Protein AF-A0A7K1GGT5-F1 (afdb_monomer_lite)

Secondary structure (DSSP, 8-state):
-HHHHHHHHHHHHHHHHHTT---HHHHHHHHHHHHHHHHTT-HHHHHHHHHHHHS-SHHHHHHHHHHHHHHHHS--

Structure (mmCIF, N/CA/C/O backbone):
data_AF-A0A7K1GGT5-F1
#
_entry.id   AF-A0A7K1GGT5-F1
#
loop_
_atom_site.group_PDB
_atom_site.id
_atom_site.type_symbol
_atom_site.label_atom_id
_atom_site.label_alt_id
_atom_site.label_comp_id
_atom_site.label_asym_id
_atom_site.label_entity_id
_atom_site.label_seq_id
_atom_site.pdbx_PDB_ins_code
_atom_site.Cartn_x
_atom_site.Cartn_y
_atom_site.Cartn_z
_atom_site.occupancy
_atom_site.B_iso_or_equiv
_atom_site.auth_seq_id
_atom_site.auth_comp_id
_atom_site.auth_asym_id
_atom_site.auth_atom_id
_atom_site.pdbx_PDB_model_num
ATOM 1 N N . PHE A 1 1 ? 3.898 9.260 -10.822 1.00 84.50 1 PHE A N 1
ATOM 2 C CA . PHE A 1 1 ? 2.596 9.653 -10.241 1.00 84.50 1 PHE A CA 1
ATOM 3 C C . PHE A 1 1 ? 1.993 8.522 -9.415 1.00 84.50 1 PHE A C 1
ATOM 5 O O . PHE A 1 1 ? 1.873 8.718 -8.221 1.00 84.50 1 PHE A O 1
ATOM 12 N N . LEU A 1 2 ? 1.727 7.333 -9.982 1.00 89.06 2 LEU A N 1
ATOM 13 C CA . LEU A 1 2 ? 1.128 6.199 -9.246 1.00 89.06 2 LEU A CA 1
ATOM 14 C C . LEU A 1 2 ? 1.858 5.836 -7.945 1.00 89.06 2 LEU A C 1
ATOM 16 O O . LEU A 1 2 ? 1.226 5.708 -6.910 1.00 89.06 2 LEU A O 1
ATOM 20 N N . PHE A 1 3 ? 3.187 5.757 -7.981 1.00 88.62 3 PHE A N 1
ATOM 21 C CA . PHE A 1 3 ? 4.012 5.512 -6.797 1.00 88.62 3 PHE A CA 1
ATOM 22 C C . PHE A 1 3 ? 3.883 6.579 -5.706 1.00 88.62 3 PHE A C 1
ATOM 24 O O . PHE A 1 3 ? 3.718 6.261 -4.535 1.00 88.62 3 PHE A O 1
ATOM 31 N N . PHE A 1 4 ? 3.889 7.850 -6.105 1.00 87.88 4 PHE A N 1
ATOM 32 C CA . PHE A 1 4 ? 3.666 8.964 -5.188 1.00 87.88 4 PHE A CA 1
ATOM 33 C C . PHE A 1 4 ? 2.255 8.909 -4.577 1.00 87.88 4 PHE A C 1
ATOM 35 O O . PHE A 1 4 ? 2.100 9.037 -3.365 1.00 87.88 4 PHE A O 1
ATOM 42 N N . SER A 1 5 ? 1.231 8.660 -5.401 1.00 92.00 5 SER A N 1
ATOM 43 C CA . SER A 1 5 ? -0.153 8.493 -4.946 1.00 92.00 5 SER A CA 1
ATOM 44 C C . SER A 1 5 ? -0.304 7.305 -3.997 1.00 92.00 5 SER A C 1
ATOM 46 O O . SER A 1 5 ? -0.985 7.431 -2.984 1.00 92.00 5 SER A O 1
ATOM 48 N N . LEU A 1 6 ? 0.365 6.184 -4.283 1.00 91.56 6 LEU A N 1
ATOM 49 C CA . LEU A 1 6 ? 0.392 5.014 -3.412 1.00 91.56 6 LEU A CA 1
ATOM 50 C C . LEU A 1 6 ? 0.964 5.382 -2.040 1.00 91.56 6 LEU A C 1
ATOM 52 O O . LEU A 1 6 ? 0.301 5.145 -1.037 1.00 91.56 6 LEU A O 1
ATOM 56 N N . GLY A 1 7 ? 2.130 6.035 -1.993 1.00 90.75 7 GLY A N 1
ATOM 57 C CA . GLY A 1 7 ? 2.733 6.494 -0.736 1.00 90.75 7 GLY A CA 1
ATOM 58 C C . GLY A 1 7 ? 1.791 7.384 0.085 1.00 90.75 7 GLY A C 1
ATOM 59 O O . GLY A 1 7 ? 1.580 7.136 1.269 1.00 90.75 7 GLY A O 1
ATOM 60 N N . GLN A 1 8 ? 1.133 8.356 -0.555 1.00 91.94 8 GLN A N 1
ATOM 61 C CA . GLN A 1 8 ? 0.154 9.228 0.110 1.00 91.94 8 GLN A CA 1
ATOM 62 C C . GLN A 1 8 ? -1.051 8.462 0.681 1.00 91.94 8 GLN A C 1
ATOM 64 O O . GLN A 1 8 ? -1.494 8.750 1.796 1.00 91.94 8 GLN A O 1
ATOM 69 N N . MET A 1 9 ? -1.576 7.479 -0.057 1.00 92.38 9 MET A N 1
ATOM 70 C CA . MET A 1 9 ? -2.699 6.664 0.415 1.00 92.38 9 MET A CA 1
ATOM 71 C C . MET A 1 9 ? -2.302 5.745 1.574 1.00 92.38 9 MET A C 1
ATOM 73 O O . MET A 1 9 ? -3.096 5.555 2.492 1.00 92.38 9 MET A O 1
ATOM 77 N N . ILE A 1 10 ? -1.074 5.223 1.582 1.00 90.25 10 ILE A N 1
ATOM 78 C CA . ILE A 1 10 ? -0.557 4.402 2.686 1.00 90.25 10 ILE A CA 1
ATOM 79 C C . ILE A 1 10 ? -0.406 5.226 3.962 1.00 90.25 10 ILE A C 1
ATOM 81 O O . ILE A 1 10 ? -0.865 4.803 5.022 1.00 90.25 10 ILE A O 1
ATOM 85 N N . GLU A 1 11 ? 0.133 6.442 3.866 1.00 90.94 11 GLU A N 1
ATOM 86 C CA . GLU A 1 11 ? 0.182 7.358 5.009 1.00 90.94 11 GLU A CA 1
ATOM 87 C C . GLU A 1 11 ? -1.220 7.728 5.522 1.00 90.94 11 GLU A C 1
ATOM 89 O O . GLU A 1 11 ? -1.434 7.879 6.728 1.00 90.94 11 GLU A O 1
ATOM 94 N N . GLN A 1 12 ? -2.190 7.903 4.619 1.00 92.38 12 GLN A N 1
ATOM 95 C CA . GLN A 1 12 ? -3.578 8.167 4.993 1.00 92.38 12 GLN A CA 1
ATOM 96 C C . GLN A 1 12 ? -4.214 6.966 5.698 1.00 92.38 12 GLN A C 1
ATOM 98 O O . GLN A 1 12 ? -4.870 7.154 6.726 1.00 92.38 12 GLN A O 1
ATOM 103 N N . LEU A 1 13 ? -3.989 5.758 5.184 1.00 89.38 13 LEU A N 1
ATOM 104 C CA . LEU A 1 13 ? -4.477 4.516 5.771 1.00 89.38 13 LEU A CA 1
ATOM 105 C C . LEU A 1 13 ? -3.906 4.309 7.180 1.00 89.38 13 LEU A C 1
ATOM 107 O O . LEU A 1 13 ? -4.663 4.044 8.112 1.00 89.38 13 LEU A O 1
ATOM 111 N N . ASP A 1 14 ? -2.606 4.538 7.371 1.00 88.94 14 ASP A N 1
ATOM 112 C CA . ASP A 1 14 ? -1.959 4.477 8.686 1.00 88.94 14 ASP A CA 1
ATOM 113 C C . ASP A 1 14 ? -2.595 5.459 9.691 1.00 88.94 14 ASP A C 1
ATOM 115 O O . ASP A 1 14 ? -2.920 5.099 10.828 1.00 88.94 14 ASP A O 1
ATOM 119 N N . ARG A 1 15 ? -2.858 6.707 9.272 1.00 91.06 15 ARG A N 1
ATOM 120 C CA . ARG A 1 15 ? -3.581 7.682 10.110 1.00 91.06 15 ARG A CA 1
ATOM 121 C C . ARG A 1 15 ? -4.988 7.200 10.466 1.00 91.06 15 ARG A C 1
ATOM 123 O O . ARG A 1 15 ? -5.380 7.310 11.629 1.00 91.06 15 ARG A O 1
ATOM 130 N N . GLN A 1 16 ? -5.732 6.660 9.502 1.00 91.06 16 GLN A N 1
ATOM 131 C CA . GLN A 1 16 ? -7.094 6.168 9.727 1.00 91.06 16 GLN A CA 1
ATOM 132 C C . GLN A 1 16 ? -7.119 4.983 10.697 1.00 91.06 16 GLN A C 1
ATOM 134 O O . GLN A 1 16 ? -7.946 4.974 11.610 1.00 91.06 16 GLN A O 1
ATOM 139 N N . ILE A 1 17 ? -6.174 4.046 10.577 1.00 85.88 17 ILE A N 1
ATOM 140 C CA . ILE A 1 17 ? -6.024 2.913 11.502 1.00 85.88 17 ILE A CA 1
ATOM 141 C C . ILE A 1 17 ? -5.744 3.418 12.923 1.00 85.88 17 ILE A C 1
ATOM 143 O O . ILE A 1 17 ? -6.456 3.048 13.861 1.00 85.88 17 ILE A O 1
ATOM 147 N N . ARG A 1 18 ? -4.763 4.316 13.097 1.00 88.75 18 ARG A N 1
ATOM 148 C CA . ARG A 1 18 ? -4.400 4.863 14.420 1.00 88.75 18 ARG A CA 1
ATOM 149 C C . ARG A 1 18 ? -5.547 5.619 15.089 1.00 88.75 18 ARG A C 1
ATOM 151 O O . ARG A 1 18 ? -5.697 5.550 16.308 1.00 88.75 18 ARG A O 1
ATOM 158 N N . LEU A 1 19 ? -6.361 6.322 14.3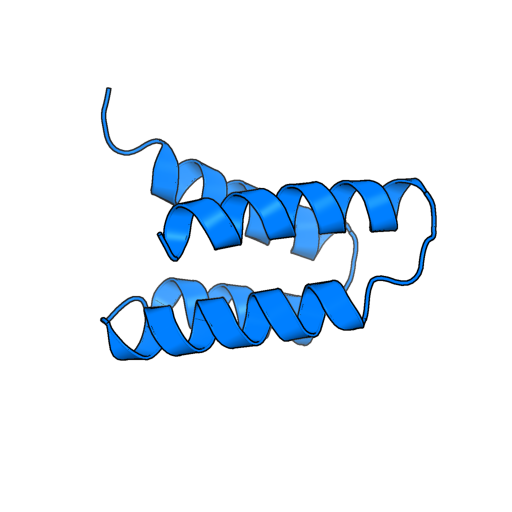04 1.00 92.38 19 LEU A N 1
ATOM 159 C CA . LEU A 1 19 ? -7.489 7.120 14.790 1.00 92.38 19 LEU A CA 1
ATOM 160 C C . LEU A 1 19 ? -8.827 6.361 14.805 1.00 92.38 19 LEU A C 1
ATOM 162 O O . LEU A 1 19 ? -9.841 6.953 15.174 1.00 92.38 19 LEU A O 1
ATOM 166 N N . LYS A 1 20 ? -8.848 5.072 14.431 1.00 87.94 20 LYS A N 1
ATOM 167 C CA . LYS A 1 20 ? -10.066 4.248 14.288 1.00 87.94 20 LYS A CA 1
ATOM 168 C C . LYS A 1 20 ? -11.123 4.883 13.371 1.00 87.94 20 LYS A C 1
ATOM 170 O O . LYS A 1 20 ? -12.320 4.820 13.651 1.00 87.94 20 LYS A O 1
ATOM 175 N N . GLN A 1 21 ? -10.674 5.534 12.303 1.00 89.88 21 GLN A N 1
ATOM 176 C CA . GLN A 1 21 ? -11.535 6.126 11.282 1.00 89.88 21 GLN A CA 1
ATOM 177 C C . GLN A 1 21 ? -11.892 5.098 10.208 1.00 89.88 21 GLN A C 1
ATOM 179 O O . GLN A 1 21 ? -11.191 4.104 10.027 1.00 89.88 21 GLN A O 1
ATOM 184 N N . ASP A 1 22 ? -12.968 5.369 9.469 1.00 89.69 22 ASP A N 1
ATOM 185 C CA . ASP A 1 22 ? -13.291 4.588 8.280 1.00 89.69 22 ASP A CA 1
ATOM 186 C C . ASP A 1 22 ? -12.161 4.700 7.247 1.00 89.69 22 ASP A C 1
ATOM 188 O O . ASP A 1 22 ? -11.716 5.802 6.910 1.00 89.69 22 ASP A O 1
ATOM 192 N N . ALA A 1 23 ? -11.698 3.546 6.771 1.00 89.81 23 ALA A N 1
ATOM 193 C CA . ALA A 1 23 ? -10.613 3.425 5.805 1.00 89.81 23 ALA A CA 1
ATOM 194 C C . ALA A 1 23 ? -11.071 2.811 4.474 1.00 89.81 23 ALA A C 1
ATOM 196 O O . ALA A 1 23 ? -10.242 2.549 3.603 1.00 89.81 23 ALA A O 1
ATOM 197 N N . GLN A 1 24 ? -12.371 2.566 4.290 1.00 90.06 24 GLN A N 1
ATOM 198 C CA . GLN A 1 24 ? -12.858 1.750 3.181 1.00 90.06 24 GLN A CA 1
ATOM 199 C C . GLN A 1 24 ? -12.600 2.417 1.829 1.00 90.06 24 GLN A C 1
ATOM 201 O O . GLN A 1 24 ? -12.122 1.767 0.902 1.00 90.06 24 GLN A O 1
ATOM 206 N N . ASN A 1 25 ? -12.818 3.730 1.742 1.00 91.88 25 ASN A N 1
ATOM 207 C CA . ASN A 1 25 ? -12.509 4.494 0.532 1.00 91.88 25 ASN A CA 1
ATOM 208 C C . ASN A 1 25 ? -11.004 4.487 0.224 1.00 91.88 25 ASN A C 1
ATOM 210 O O . ASN A 1 25 ? -10.614 4.284 -0.919 1.00 91.88 25 ASN A O 1
ATOM 214 N N . THR A 1 26 ? -10.154 4.644 1.242 1.00 92.25 26 THR A N 1
ATOM 215 C CA . THR A 1 26 ? -8.693 4.620 1.068 1.00 92.25 26 THR A CA 1
ATOM 216 C C . THR A 1 26 ? -8.215 3.258 0.570 1.00 92.25 26 THR A C 1
ATOM 218 O O . THR A 1 26 ? -7.370 3.193 -0.315 1.00 92.25 26 THR A O 1
ATOM 221 N N . LEU A 1 27 ? -8.783 2.164 1.085 1.00 90.50 27 LEU A N 1
ATOM 222 C CA . LEU A 1 27 ? -8.469 0.810 0.623 1.00 90.50 27 LEU A CA 1
ATOM 223 C C . LEU A 1 27 ? -8.854 0.601 -0.850 1.00 90.50 27 LEU A C 1
ATOM 225 O O . LEU A 1 27 ? -8.084 -0.004 -1.591 1.00 90.50 27 LEU A O 1
ATOM 229 N N . VAL A 1 28 ? -10.003 1.126 -1.289 1.00 93.31 28 VAL A N 1
ATOM 230 C CA . VAL A 1 28 ? -10.424 1.067 -2.701 1.00 93.31 28 VAL A CA 1
ATOM 231 C C . VAL A 1 28 ? -9.463 1.850 -3.599 1.00 93.31 28 VAL A C 1
ATOM 233 O O . VAL A 1 28 ? -9.065 1.354 -4.652 1.00 93.31 28 VAL A O 1
ATOM 236 N N . GLU A 1 29 ? -9.036 3.040 -3.176 1.00 94.25 29 GLU A N 1
ATOM 237 C CA . GLU A 1 29 ? -8.061 3.836 -3.930 1.00 94.25 29 GLU A CA 1
ATOM 238 C C . GLU A 1 29 ? -6.694 3.142 -4.023 1.00 94.25 29 GLU A C 1
ATOM 240 O O . GLU A 1 29 ? -6.096 3.101 -5.102 1.00 94.25 29 GLU A O 1
ATOM 245 N N . ILE A 1 30 ? -6.216 2.529 -2.933 1.00 92.81 30 ILE A N 1
ATOM 246 C CA . ILE A 1 30 ? -4.980 1.731 -2.957 1.00 92.81 30 ILE A CA 1
ATOM 247 C C . ILE A 1 30 ? -5.129 0.553 -3.922 1.00 92.81 30 ILE A C 1
ATOM 249 O O . ILE A 1 30 ? -4.237 0.331 -4.738 1.00 92.81 30 ILE A O 1
ATOM 253 N N . GLU A 1 31 ? -6.254 -0.167 -3.888 1.00 94.00 31 GLU A N 1
ATOM 254 C CA . GLU A 1 31 ? -6.515 -1.280 -4.805 1.00 94.00 31 GLU A CA 1
ATOM 255 C C . GLU A 1 31 ? -6.470 -0.834 -6.271 1.00 94.00 31 GLU A C 1
ATOM 257 O O . GLU A 1 31 ? -5.800 -1.475 -7.082 1.00 94.00 31 GLU A O 1
ATOM 262 N N . ASN A 1 32 ? -7.099 0.295 -6.605 1.00 95.06 32 ASN A N 1
ATOM 263 C CA . ASN A 1 32 ? -7.064 0.854 -7.956 1.00 95.06 32 ASN A CA 1
ATOM 264 C C . ASN A 1 32 ? -5.625 1.157 -8.405 1.00 95.06 32 ASN A C 1
ATOM 266 O O . ASN A 1 32 ? -5.220 0.771 -9.504 1.00 95.06 32 ASN A O 1
ATOM 270 N N . ILE A 1 33 ? -4.827 1.804 -7.550 1.00 94.44 33 ILE A N 1
ATOM 271 C CA . ILE A 1 33 ? -3.428 2.137 -7.856 1.00 94.44 33 ILE A CA 1
ATOM 272 C C . ILE A 1 33 ? -2.583 0.867 -8.020 1.00 94.44 33 ILE A C 1
ATOM 274 O O . ILE A 1 33 ? -1.813 0.760 -8.976 1.00 94.44 33 ILE A O 1
ATOM 278 N N . VAL A 1 34 ? -2.738 -0.108 -7.122 1.00 93.56 34 VAL A N 1
ATOM 279 C CA . VAL A 1 34 ? -2.022 -1.389 -7.170 1.00 93.56 34 VAL A CA 1
ATOM 280 C C . VAL A 1 34 ? -2.364 -2.164 -8.443 1.00 93.56 34 VAL A C 1
ATOM 282 O O . VAL A 1 34 ? -1.469 -2.724 -9.074 1.00 93.56 34 VAL A O 1
ATOM 285 N N . MET A 1 35 ? -3.629 -2.169 -8.864 1.00 94.50 35 MET A N 1
ATOM 286 C CA . MET A 1 35 ? -4.049 -2.835 -10.099 1.00 94.50 35 MET A CA 1
ATOM 287 C C . MET A 1 35 ? -3.466 -2.165 -11.348 1.00 94.50 35 MET A C 1
ATOM 289 O O . MET A 1 35 ? -2.989 -2.867 -12.237 1.00 94.50 35 MET A O 1
ATOM 293 N N . LEU A 1 36 ? -3.397 -0.832 -11.391 1.00 95.06 36 LEU A N 1
ATOM 294 C CA . LEU A 1 36 ? -2.710 -0.119 -12.476 1.00 95.06 36 LEU A CA 1
ATOM 295 C C . LEU A 1 36 ? -1.207 -0.434 -12.502 1.00 95.06 36 LEU A C 1
ATOM 297 O O . LEU A 1 36 ? -0.629 -0.652 -13.565 1.00 95.06 36 LEU A O 1
ATOM 301 N N . LEU A 1 37 ? -0.561 -0.505 -11.336 1.00 92.69 37 LEU A N 1
ATOM 302 C CA . LEU A 1 37 ? 0.852 -0.884 -11.238 1.00 92.69 37 LEU A CA 1
ATOM 303 C C . LEU A 1 37 ? 1.081 -2.345 -11.659 1.00 92.69 37 LEU A C 1
ATOM 305 O O . LEU A 1 37 ? 2.077 -2.647 -12.318 1.00 92.69 37 LEU A O 1
ATOM 309 N N . LYS A 1 38 ? 0.144 -3.247 -11.356 1.00 94.12 38 LYS A N 1
ATOM 310 C CA . LYS A 1 38 ? 0.174 -4.642 -11.813 1.00 94.12 38 LYS A CA 1
ATOM 311 C C . LYS A 1 38 ? 0.208 -4.733 -13.338 1.00 94.12 38 LYS A C 1
ATOM 313 O O . LYS A 1 38 ? 1.009 -5.496 -13.873 1.00 94.12 38 LYS A O 1
ATOM 318 N N . GLU A 1 39 ? -0.620 -3.949 -14.031 1.00 94.06 39 GLU A N 1
ATOM 319 C CA . GLU A 1 39 ? -0.631 -3.882 -15.502 1.00 94.06 39 GLU A CA 1
ATOM 320 C C . GLU A 1 39 ? 0.707 -3.390 -16.075 1.00 94.06 39 GLU A C 1
ATOM 322 O O . GLU A 1 39 ? 1.088 -3.775 -17.178 1.00 94.06 39 GLU A O 1
ATOM 327 N N . MET A 1 40 ? 1.465 -2.609 -15.301 1.00 91.88 40 MET A N 1
ATOM 328 C CA . MET A 1 40 ? 2.812 -2.140 -15.648 1.00 91.88 40 MET A CA 1
ATOM 329 C C . MET A 1 40 ? 3.932 -3.127 -15.267 1.00 91.88 40 MET A C 1
ATOM 331 O O . MET A 1 40 ? 5.106 -2.803 -15.434 1.00 91.88 40 MET A O 1
ATOM 335 N N . GLY A 1 41 ? 3.597 -4.320 -14.761 1.00 91.56 41 GLY A N 1
ATOM 336 C CA . GLY A 1 41 ? 4.556 -5.380 -14.423 1.00 91.56 41 GLY A CA 1
ATOM 337 C C . GLY A 1 41 ? 4.883 -5.521 -12.933 1.00 91.56 41 GLY A C 1
ATOM 338 O O . GLY A 1 41 ? 5.650 -6.410 -12.565 1.00 91.56 41 GLY A O 1
ATOM 339 N N . TRP A 1 42 ? 4.276 -4.721 -12.050 1.00 91.56 42 TRP A N 1
ATOM 340 C CA . TRP A 1 42 ? 4.503 -4.788 -10.597 1.00 91.56 42 TRP A CA 1
ATOM 341 C C . TRP A 1 42 ? 3.666 -5.886 -9.928 1.00 91.56 42 TRP A C 1
ATOM 343 O O . TRP A 1 42 ? 2.845 -5.639 -9.045 1.00 91.56 42 TRP A O 1
ATOM 353 N N . LEU A 1 43 ? 3.867 -7.131 -10.360 1.00 91.38 43 LEU A N 1
ATOM 354 C CA . LEU A 1 43 ? 3.082 -8.287 -9.911 1.00 91.38 43 LEU A CA 1
ATOM 355 C C . LEU A 1 43 ? 3.264 -8.582 -8.414 1.00 91.38 43 LEU A C 1
ATOM 357 O O . LEU A 1 43 ? 2.294 -8.915 -7.737 1.00 91.38 43 LEU A O 1
ATOM 361 N N . ASN A 1 44 ? 4.480 -8.406 -7.889 1.00 89.25 44 ASN A N 1
ATOM 362 C CA . ASN A 1 44 ? 4.788 -8.650 -6.475 1.00 89.25 44 ASN A CA 1
ATOM 363 C C . ASN A 1 44 ? 4.055 -7.672 -5.543 1.00 89.25 44 ASN A C 1
ATOM 365 O O . ASN A 1 44 ? 3.602 -8.068 -4.474 1.00 89.25 44 ASN A O 1
ATOM 369 N N . LEU A 1 45 ? 3.858 -6.422 -5.977 1.00 89.62 45 LEU A N 1
ATOM 370 C CA . LEU A 1 45 ? 3.080 -5.433 -5.229 1.00 89.62 45 LEU A CA 1
ATOM 371 C C . LEU A 1 45 ? 1.601 -5.822 -5.150 1.00 89.62 45 LEU A C 1
ATOM 373 O O . LEU A 1 45 ? 0.987 -5.719 -4.091 1.00 89.62 45 LEU A O 1
ATOM 377 N N . ALA A 1 46 ? 1.037 -6.314 -6.254 1.00 91.00 46 ALA A N 1
ATOM 378 C CA . ALA A 1 46 ? -0.330 -6.820 -6.261 1.00 91.00 46 ALA A CA 1
ATOM 379 C C . ALA A 1 46 ? -0.497 -8.062 -5.378 1.00 91.00 46 ALA A C 1
ATOM 381 O O . ALA A 1 46 ? -1.524 -8.205 -4.718 1.00 91.00 46 ALA A O 1
ATOM 382 N N . GLN A 1 47 ? 0.511 -8.933 -5.332 1.00 89.25 47 GLN A N 1
ATOM 383 C CA . GLN A 1 47 ? 0.513 -10.095 -4.447 1.00 89.25 47 GLN A CA 1
ATOM 384 C C . GLN A 1 47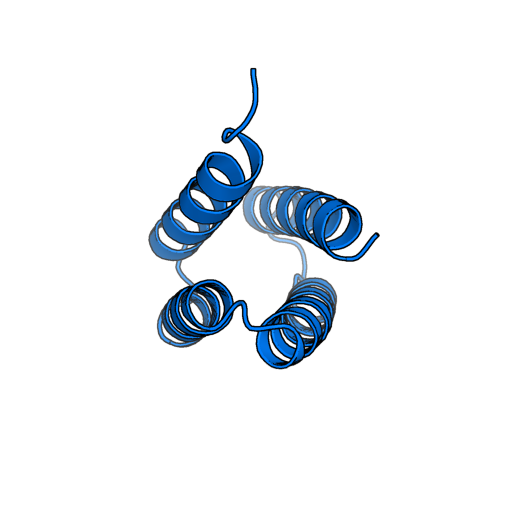 ? 0.528 -9.675 -2.969 1.00 89.25 47 GLN A C 1
ATOM 386 O O . GLN A 1 47 ? -0.331 -10.116 -2.209 1.00 89.25 47 GLN A O 1
ATOM 391 N N . ALA A 1 48 ? 1.424 -8.759 -2.587 1.00 88.75 48 ALA A N 1
ATOM 392 C CA . ALA A 1 48 ? 1.501 -8.233 -1.223 1.00 88.75 48 ALA A CA 1
ATOM 393 C C . ALA A 1 48 ? 0.196 -7.526 -0.795 1.00 88.75 48 ALA A C 1
ATOM 395 O O . ALA A 1 48 ? -0.257 -7.656 0.341 1.00 88.75 48 ALA A O 1
ATOM 396 N N . TRP A 1 49 ? -0.469 -6.830 -1.724 1.00 91.25 49 TRP A N 1
ATOM 397 C CA . TRP A 1 49 ? -1.783 -6.230 -1.478 1.00 91.25 49 TRP A CA 1
ATOM 398 C C . TRP A 1 49 ? -2.889 -7.272 -1.246 1.00 91.25 49 TRP A C 1
ATOM 400 O O . TRP A 1 49 ? -3.750 -7.090 -0.384 1.00 91.25 49 TRP A O 1
ATOM 410 N N . LEU A 1 50 ? -2.884 -8.380 -1.993 1.00 88.06 50 LEU A N 1
ATOM 411 C CA . LEU A 1 50 ? -3.845 -9.469 -1.792 1.00 88.06 50 LEU A CA 1
ATOM 412 C C . LEU A 1 50 ? -3.662 -10.155 -0.433 1.00 88.06 50 LEU A C 1
ATOM 414 O O . LEU A 1 50 ? -4.657 -10.513 0.199 1.00 88.06 50 LEU A O 1
ATOM 418 N N . GLU A 1 51 ? -2.421 -10.300 0.031 1.00 86.25 51 GLU A N 1
ATOM 419 C CA . GLU A 1 51 ? -2.112 -10.829 1.36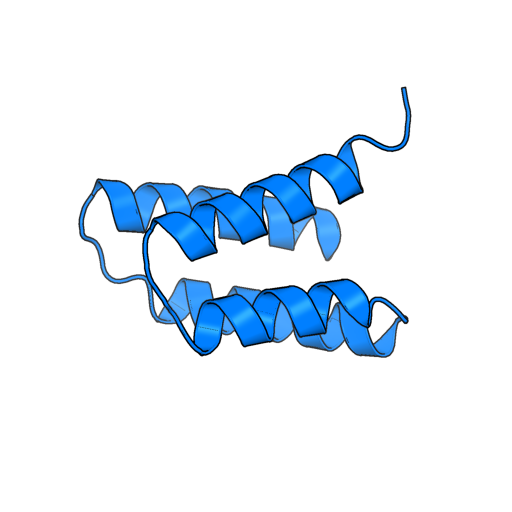5 1.00 86.25 51 GLU A CA 1
ATOM 420 C C . GLU A 1 51 ? -2.703 -9.932 2.459 1.00 86.25 51 GLU A C 1
ATOM 422 O O . GLU A 1 51 ? -3.432 -10.425 3.325 1.00 86.25 51 GLU A O 1
ATOM 427 N N . LEU A 1 52 ? -2.528 -8.611 2.339 1.00 85.12 52 LEU A N 1
ATOM 428 C CA . LEU A 1 52 ? -3.159 -7.636 3.232 1.00 85.12 52 LEU A CA 1
ATOM 429 C C . LEU A 1 52 ? -4.693 -7.731 3.214 1.00 85.12 52 LEU A C 1
ATOM 431 O O . LEU A 1 52 ? -5.334 -7.694 4.261 1.00 85.12 52 LEU A O 1
ATOM 435 N N . LYS A 1 53 ? -5.312 -7.873 2.036 1.00 83.00 53 LYS A N 1
ATOM 436 C CA . LYS A 1 53 ? -6.774 -8.023 1.929 1.00 83.00 53 LYS A CA 1
ATOM 437 C C . LYS A 1 53 ? -7.285 -9.317 2.554 1.00 83.00 53 LYS A C 1
ATOM 439 O O . LYS A 1 53 ? -8.404 -9.341 3.065 1.00 83.00 53 LYS A O 1
ATOM 444 N N . SER A 1 54 ? -6.501 -10.391 2.490 1.00 83.19 54 SER A N 1
ATOM 445 C CA . SER A 1 54 ? -6.867 -11.670 3.097 1.00 83.19 54 SER A CA 1
ATOM 446 C C . SER A 1 54 ? -6.810 -11.618 4.623 1.00 83.19 54 SER A C 1
ATOM 448 O O . SER A 1 54 ? -7.558 -12.352 5.272 1.00 83.19 54 SER A O 1
ATOM 450 N N . GLN A 1 55 ? -5.927 -10.794 5.190 1.00 77.56 55 GLN A N 1
ATOM 451 C CA . GLN A 1 55 ? -5.766 -10.607 6.631 1.00 77.56 55 GLN A CA 1
ATOM 452 C C . GLN A 1 55 ? -5.579 -9.114 6.936 1.00 77.56 55 GLN A C 1
ATOM 454 O O . GLN A 1 55 ? -4.454 -8.650 7.091 1.00 77.56 55 GLN A O 1
ATOM 459 N N . PRO A 1 56 ? -6.669 -8.332 7.024 1.00 69.56 56 PRO A N 1
ATOM 460 C CA . PRO A 1 56 ? -6.591 -6.893 7.261 1.00 69.56 56 PRO A CA 1
ATOM 461 C C . PRO A 1 56 ? -6.354 -6.599 8.751 1.00 69.56 56 PRO A C 1
ATOM 463 O O . PRO A 1 56 ? -7.168 -5.952 9.413 1.00 69.56 56 PRO A O 1
ATOM 466 N N . ASP A 1 57 ? -5.258 -7.116 9.301 1.00 76.81 57 ASP A N 1
ATOM 467 C CA . ASP A 1 57 ? -4.783 -6.782 10.636 1.00 76.81 57 ASP A CA 1
ATOM 468 C C . ASP A 1 57 ? -3.641 -5.757 10.587 1.00 76.81 57 ASP A C 1
ATOM 470 O O . ASP A 1 57 ? -3.047 -5.468 9.545 1.00 76.81 57 ASP A O 1
ATOM 474 N N . ALA A 1 58 ? -3.356 -5.154 11.742 1.00 74.62 58 ALA A N 1
ATOM 475 C CA . ALA A 1 58 ? -2.328 -4.124 11.845 1.00 74.62 58 ALA A CA 1
ATOM 476 C C . ALA A 1 58 ? -0.941 -4.650 11.441 1.00 74.62 58 ALA A C 1
ATOM 478 O O . ALA A 1 58 ? -0.144 -3.905 10.881 1.00 74.62 58 ALA A O 1
ATOM 479 N N . MET A 1 59 ? -0.656 -5.929 11.696 1.00 81.38 59 MET A N 1
ATOM 480 C CA . MET A 1 59 ? 0.637 -6.534 11.391 1.00 81.38 59 MET A CA 1
ATOM 481 C C . MET A 1 59 ? 0.842 -6.673 9.880 1.00 81.38 59 MET A C 1
ATOM 483 O O . MET A 1 59 ? 1.874 -6.260 9.357 1.00 81.38 59 MET A O 1
ATOM 487 N N . SER A 1 60 ? -0.173 -7.154 9.171 1.00 79.19 60 SER A N 1
ATOM 488 C CA . SER A 1 60 ? -0.194 -7.262 7.713 1.00 79.19 60 SER A CA 1
ATOM 489 C C . SER A 1 60 ? -0.105 -5.886 7.055 1.00 79.19 60 SER A C 1
ATOM 491 O O . SER A 1 60 ? 0.585 -5.726 6.048 1.00 79.19 60 SER A O 1
ATOM 493 N N . PHE A 1 61 ? -0.732 -4.863 7.649 1.00 84.06 61 PHE A N 1
ATOM 494 C CA . PHE A 1 61 ? -0.597 -3.481 7.183 1.00 84.06 61 PHE A CA 1
ATOM 495 C C . PHE A 1 61 ? 0.841 -2.960 7.306 1.00 84.06 61 PHE A C 1
ATOM 497 O O . PHE A 1 61 ? 1.350 -2.356 6.359 1.00 84.06 61 PHE A O 1
ATOM 504 N N . TYR A 1 62 ? 1.512 -3.212 8.435 1.00 84.38 62 TYR A N 1
ATOM 505 C CA . TYR A 1 62 ? 2.912 -2.818 8.607 1.00 84.38 62 TYR A CA 1
ATOM 506 C C . TYR A 1 62 ? 3.839 -3.578 7.657 1.00 84.38 62 TYR A C 1
ATOM 508 O O . TYR A 1 62 ? 4.689 -2.953 7.035 1.00 84.38 62 TYR A O 1
ATOM 516 N N . HIS A 1 63 ? 3.617 -4.877 7.440 1.00 86.31 63 HIS A N 1
ATOM 517 C CA . HIS A 1 63 ? 4.367 -5.643 6.439 1.00 86.31 63 HIS A CA 1
ATOM 518 C C . HIS A 1 63 ? 4.215 -5.072 5.023 1.00 86.31 63 HIS A C 1
ATOM 520 O O . HIS A 1 63 ? 5.199 -4.953 4.293 1.00 86.31 63 HIS A O 1
ATOM 526 N N . PHE A 1 64 ? 2.999 -4.683 4.636 1.00 87.88 64 PHE A N 1
ATOM 527 C CA . PHE A 1 64 ? 2.757 -4.054 3.339 1.00 87.88 64 PHE A CA 1
ATOM 528 C C . PHE A 1 64 ? 3.391 -2.658 3.238 1.00 87.88 64 PHE A C 1
ATOM 530 O O . PHE A 1 64 ? 3.970 -2.321 2.206 1.00 87.88 64 PHE A O 1
A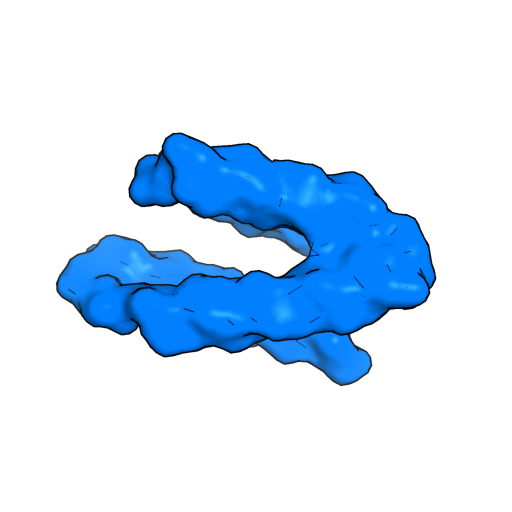TOM 537 N N . SER A 1 65 ? 3.329 -1.860 4.309 1.00 86.00 65 SER A N 1
ATOM 538 C CA . SER A 1 65 ? 3.990 -0.549 4.371 1.00 86.00 65 SER A CA 1
ATOM 539 C C . SER A 1 65 ? 5.507 -0.661 4.253 1.00 86.00 65 SER A C 1
ATOM 541 O O . SER A 1 65 ? 6.089 0.062 3.449 1.00 86.00 65 SER A O 1
ATOM 543 N N . ASP A 1 66 ? 6.132 -1.590 4.977 1.00 86.50 66 ASP A N 1
ATOM 544 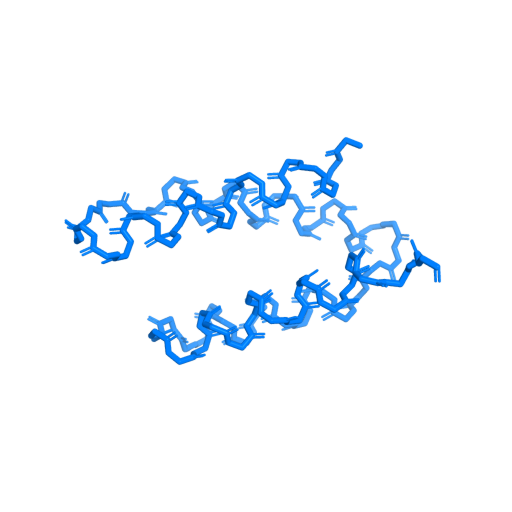C CA . ASP A 1 66 ? 7.576 -1.843 4.901 1.00 86.50 66 ASP A CA 1
ATOM 545 C C . ASP A 1 66 ? 7.984 -2.278 3.491 1.00 86.50 66 ASP A C 1
ATOM 547 O O . ASP A 1 66 ? 8.970 -1.785 2.946 1.00 86.50 66 ASP A O 1
ATOM 551 N N . TYR A 1 67 ? 7.201 -3.158 2.860 1.00 87.88 67 TYR A N 1
ATOM 552 C CA . TYR A 1 67 ? 7.444 -3.573 1.479 1.00 87.88 67 TYR A CA 1
ATOM 553 C C . TYR A 1 67 ? 7.411 -2.382 0.509 1.0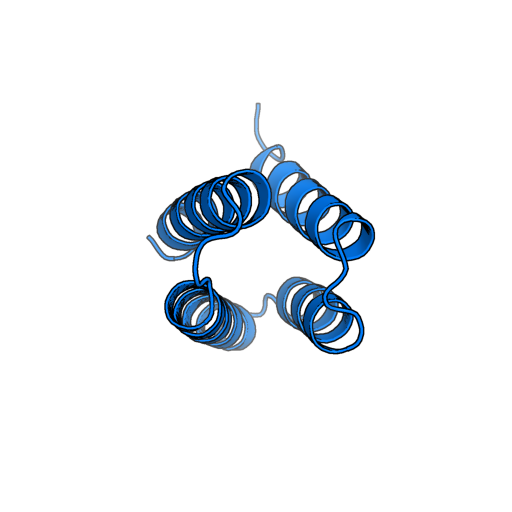0 87.88 67 TYR A C 1
ATOM 555 O O . TYR A 1 67 ? 8.279 -2.256 -0.356 1.00 87.88 67 TYR A O 1
ATOM 563 N N . ILE A 1 68 ? 6.435 -1.484 0.668 1.00 85.88 68 ILE A N 1
ATOM 564 C CA . ILE A 1 68 ? 6.333 -0.258 -0.129 1.00 85.88 68 ILE A CA 1
ATOM 565 C C . ILE A 1 68 ? 7.502 0.694 0.155 1.00 85.88 68 ILE A C 1
ATOM 567 O O . ILE A 1 68 ? 8.038 1.283 -0.782 1.00 85.88 68 ILE A O 1
ATOM 571 N N . GLN A 1 69 ? 7.923 0.840 1.412 1.00 83.00 69 GLN A N 1
ATOM 572 C CA . GLN A 1 69 ? 9.086 1.656 1.767 1.00 83.00 69 GLN A CA 1
ATOM 573 C C . GLN A 1 69 ? 10.361 1.115 1.124 1.00 83.00 69 GLN A C 1
ATOM 575 O O . GLN A 1 69 ? 11.052 1.868 0.448 1.00 83.00 69 GLN A O 1
ATOM 580 N N . GLN A 1 70 ? 10.615 -0.191 1.215 1.00 84.31 70 GLN A N 1
ATOM 581 C CA . GLN A 1 70 ? 11.760 -0.836 0.562 1.00 84.31 70 GLN A CA 1
ATOM 582 C C . GLN A 1 70 ? 11.740 -0.656 -0.959 1.00 84.31 70 GLN A C 1
ATOM 584 O O . GLN A 1 70 ? 12.779 -0.423 -1.569 1.00 84.31 70 GLN A O 1
ATOM 589 N N . LEU A 1 71 ? 10.558 -0.721 -1.577 1.00 81.44 71 LEU A N 1
ATOM 590 C CA . LEU A 1 71 ? 10.354 -0.429 -2.999 1.00 81.44 71 LEU A CA 1
ATOM 591 C C . LEU A 1 71 ? 10.790 0.989 -3.388 1.00 81.44 71 LEU A C 1
ATOM 593 O O . LEU A 1 71 ? 11.227 1.196 -4.519 1.00 81.44 71 LEU A O 1
ATOM 597 N N . PHE A 1 72 ? 10.656 1.951 -2.474 1.00 74.81 72 PHE A N 1
ATOM 598 C CA . PHE A 1 72 ? 11.041 3.348 -2.673 1.00 74.81 72 PHE A CA 1
ATOM 599 C C . PHE A 1 72 ? 12.442 3.694 -2.168 1.00 74.81 72 PHE A C 1
ATOM 601 O O . PHE A 1 72 ? 12.978 4.721 -2.572 1.00 74.81 72 PHE A O 1
ATOM 608 N N . GLU A 1 73 ? 13.038 2.856 -1.322 1.00 73.38 73 GLU A N 1
ATOM 609 C CA . GLU A 1 73 ? 14.399 3.030 -0.805 1.00 73.38 73 GLU A CA 1
ATOM 610 C C . GLU A 1 73 ? 15.491 2.598 -1.799 1.00 73.38 73 GLU A C 1
ATOM 612 O O . GLU A 1 73 ? 16.668 2.876 -1.568 1.00 73.38 73 GLU A O 1
ATOM 617 N N . VAL A 1 74 ? 15.140 1.976 -2.933 1.00 54.25 74 VAL A N 1
ATOM 618 C CA . VAL A 1 74 ? 16.102 1.673 -4.008 1.00 54.25 74 VAL A CA 1
ATOM 619 C C . VAL A 1 74 ? 16.349 2.919 -4.869 1.00 54.25 74 VAL A C 1
ATOM 621 O O . VAL A 1 74 ? 15.799 3.036 -5.957 1.00 54.25 74 VAL A O 1
ATOM 624 N N . ASP A 1 75 ? 17.112 3.869 -4.325 1.00 45.41 75 ASP A N 1
ATOM 625 C CA . ASP A 1 75 ? 18.106 4.731 -4.999 1.00 45.41 75 ASP A CA 1
ATOM 626 C C . ASP A 1 75 ? 18.487 5.905 -4.068 1.00 45.41 75 ASP A C 1
ATOM 628 O O . ASP A 1 75 ? 17.872 6.977 -4.089 1.00 45.41 75 ASP A O 1
ATOM 632 N N . VAL A 1 76 ? 19.545 5.702 -3.270 1.00 44.06 76 VAL A N 1
ATOM 633 C CA . VAL A 1 76 ? 20.480 6.757 -2.827 1.00 44.06 76 VAL A CA 1
ATOM 634 C C . VAL A 1 76 ? 21.894 6.319 -3.176 1.00 44.06 76 VAL A C 1
ATOM 636 O O . VAL A 1 76 ? 22.245 5.166 -2.836 1.00 44.06 76 VAL A O 1
#

Radius of gyration: 11.81 Å; chains: 1; bounding box: 34×21×30 Å

Sequence (76 aa):
FLFFSLGQMIEQLDRQIRLKQDAQNTLVEIENIVMLLKEMGWLNLAQAWLELKSQPDAMSFYHFSDYIQQLFEVDV

Foldseek 3Di:
DLLVQLLVLLVVQVVCVVVVHDNPVSLVSNQVSQVVVVVVVPVVLNVLNVQCVVPVDPVSSVVSVVVSVVVVPPDD

pLDDT: mean 86.57, std 9.53, range [44.06, 95.06]

Organism: NCBI:txid2608631